Protein AF-A0A2D0IP24-F1 (afdb_monomer_lite)

Foldseek 3Di:
DDQDADDPDDDDDWDEGAGEDCGEDTQPEYFHEDVTEEQEHPEYHAEHCEYEDYPQHCEYAHEHQGYEDEHVEYFAYHQWYHDHHNYYTPWACQVPPPGGHHGGHDDDPPADAFDDDPPGPGDGDPVVVVVVVVVVVVVVVVVVVVVVVVVVVVVVVVVVVVVVVVVVVVVVVVVVVVPD

Structure (mmCIF, N/CA/C/O backbone):
data_AF-A0A2D0IP24-F1
#
_entry.id   AF-A0A2D0IP24-F1
#
loop_
_atom_site.group_PDB
_atom_site.id
_atom_site.type_symbol
_atom_site.label_atom_id
_atom_site.label_alt_id
_atom_site.label_comp_id
_atom_site.label_asym_id
_atom_site.label_entity_id
_atom_site.label_seq_id
_atom_site.pdbx_PDB_ins_code
_atom_site.Cartn_x
_atom_site.Cartn_y
_atom_site.Cartn_z
_atom_site.occupancy
_atom_site.B_iso_or_equiv
_atom_site.auth_seq_id
_atom_site.auth_comp_id
_atom_site.auth_asym_id
_atom_site.auth_atom_id
_atom_site.pdbx_PDB_model_num
ATOM 1 N N . MET A 1 1 ? 31.488 15.176 -31.153 1.00 35.69 1 MET A N 1
ATOM 2 C CA . MET A 1 1 ? 30.365 14.995 -30.209 1.00 35.69 1 MET A CA 1
ATOM 3 C C . MET A 1 1 ? 29.226 14.384 -31.007 1.00 35.69 1 MET A C 1
ATOM 5 O O . MET A 1 1 ? 28.513 15.114 -31.679 1.00 35.69 1 MET A O 1
ATOM 9 N N . ASN A 1 2 ? 29.141 13.053 -31.043 1.00 34.78 2 ASN A N 1
ATOM 10 C CA . ASN A 1 2 ? 28.149 12.342 -31.851 1.00 34.78 2 ASN A CA 1
ATOM 11 C C . ASN A 1 2 ? 26.871 12.193 -31.026 1.00 34.78 2 ASN A C 1
ATOM 13 O O . ASN A 1 2 ? 26.790 11.341 -30.143 1.00 34.78 2 ASN A O 1
ATOM 17 N N . GLY A 1 3 ? 25.905 13.076 -31.272 1.00 41.94 3 GLY A N 1
ATOM 18 C CA . GLY A 1 3 ? 24.535 12.876 -30.823 1.00 41.94 3 GLY A CA 1
ATOM 19 C C . GLY A 1 3 ? 23.912 11.802 -31.700 1.00 41.94 3 GLY A C 1
ATOM 20 O O . GLY A 1 3 ? 23.505 12.093 -32.819 1.00 41.94 3 GLY A O 1
ATOM 21 N N . ASN A 1 4 ? 23.894 10.560 -31.221 1.00 44.47 4 ASN A N 1
ATOM 22 C CA . ASN A 1 4 ? 23.191 9.481 -31.900 1.00 44.47 4 ASN A CA 1
ATOM 23 C C . ASN A 1 4 ? 21.688 9.786 -31.861 1.00 44.47 4 ASN A C 1
ATOM 25 O O . ASN A 1 4 ? 21.044 9.643 -30.823 1.00 44.47 4 ASN A O 1
ATOM 29 N N . ILE A 1 5 ? 21.157 10.232 -32.997 1.00 56.28 5 ILE A N 1
ATOM 30 C CA . ILE A 1 5 ? 19.751 10.093 -33.358 1.00 56.28 5 ILE A CA 1
ATOM 31 C C . ILE A 1 5 ? 19.732 9.004 -34.431 1.00 56.28 5 ILE A C 1
ATOM 33 O O . ILE A 1 5 ? 20.154 9.251 -35.554 1.00 56.28 5 ILE A O 1
ATOM 37 N N . GLY A 1 6 ? 19.311 7.801 -34.029 1.00 61.00 6 GLY A N 1
ATOM 38 C CA . GLY A 1 6 ? 18.900 6.696 -34.899 1.00 61.00 6 GLY A CA 1
ATOM 39 C C . GLY A 1 6 ? 19.837 6.305 -36.047 1.00 61.00 6 GLY A C 1
ATOM 40 O O . GLY A 1 6 ? 19.575 6.677 -37.181 1.00 61.00 6 GLY A O 1
ATOM 41 N N . ASP A 1 7 ? 20.827 5.449 -35.777 1.00 46.44 7 ASP A N 1
ATOM 42 C CA . ASP A 1 7 ? 21.177 4.370 -36.715 1.00 46.44 7 ASP A CA 1
ATOM 43 C C . ASP A 1 7 ? 21.864 3.209 -35.976 1.00 46.44 7 ASP A C 1
ATOM 45 O O . ASP A 1 7 ? 23.048 3.253 -35.643 1.00 46.44 7 ASP A O 1
ATOM 49 N N . ALA A 1 8 ? 21.094 2.159 -35.706 1.00 49.72 8 ALA A N 1
ATOM 50 C CA . ALA A 1 8 ? 21.614 0.817 -35.489 1.00 49.72 8 ALA A CA 1
ATOM 51 C C . ALA A 1 8 ? 20.953 -0.106 -36.522 1.00 49.72 8 ALA A C 1
ATOM 53 O O . ALA A 1 8 ? 20.174 -0.990 -36.173 1.00 49.72 8 ALA A O 1
ATOM 54 N N . THR A 1 9 ? 21.189 0.146 -37.814 1.00 42.19 9 THR A N 1
ATOM 55 C CA . THR A 1 9 ? 20.632 -0.661 -38.905 1.00 42.19 9 THR A CA 1
ATOM 56 C C . THR A 1 9 ? 21.708 -1.189 -39.843 1.00 42.19 9 THR A C 1
ATOM 58 O O . THR A 1 9 ? 21.880 -0.765 -40.979 1.00 42.19 9 THR A O 1
ATOM 61 N N . LEU A 1 10 ? 22.351 -2.269 -39.401 1.00 44.47 10 LEU A N 1
ATOM 62 C CA . LEU A 1 10 ? 22.677 -3.362 -40.309 1.00 44.47 10 LEU A CA 1
ATOM 63 C C . LEU A 1 10 ? 21.971 -4.636 -39.819 1.00 44.47 10 LEU A C 1
ATOM 65 O O . LEU A 1 10 ? 22.507 -5.385 -39.014 1.00 44.47 10 LEU A O 1
ATOM 69 N N . LYS A 1 11 ? 20.781 -4.846 -40.406 1.00 45.59 11 LYS A N 1
ATOM 70 C CA . LYS A 1 11 ? 20.002 -6.093 -40.575 1.00 45.59 11 LYS A CA 1
ATOM 71 C C . LYS A 1 11 ? 19.134 -6.628 -39.406 1.00 45.59 11 LYS A C 1
ATOM 73 O O . LYS A 1 11 ? 19.626 -7.028 -38.366 1.00 45.59 11 LYS A O 1
ATOM 78 N N . GLU A 1 12 ? 17.838 -6.742 -39.743 1.00 49.31 12 GLU A N 1
ATOM 79 C CA . GLU A 1 12 ? 16.770 -7.630 -39.225 1.00 49.31 12 GLU A CA 1
ATOM 80 C C . GLU A 1 12 ? 15.878 -7.173 -38.030 1.00 49.31 12 GLU A C 1
ATOM 82 O O . GLU A 1 12 ? 16.214 -7.260 -36.859 1.00 49.31 12 GLU A O 1
ATOM 87 N N . GLN A 1 13 ? 14.679 -6.697 -38.409 1.00 49.47 13 GLN A N 1
ATOM 88 C CA . GLN A 1 13 ? 13.352 -6.659 -37.748 1.00 49.47 13 GLN A CA 1
ATOM 89 C C . GLN A 1 13 ? 13.088 -6.006 -36.378 1.00 49.47 13 GLN A C 1
ATOM 91 O O . GLN A 1 13 ? 11.914 -5.798 -36.091 1.00 49.47 13 GLN A O 1
ATOM 96 N N . ASP A 1 14 ? 14.069 -5.565 -35.594 1.00 60.59 14 ASP A N 1
ATOM 97 C CA . ASP A 1 14 ? 13.782 -5.143 -34.207 1.00 60.59 14 ASP A CA 1
ATOM 98 C C . ASP A 1 14 ? 14.451 -3.809 -33.798 1.00 60.59 14 ASP A C 1
ATOM 100 O O . ASP A 1 14 ? 15.239 -3.735 -32.852 1.00 60.59 14 ASP A O 1
ATOM 104 N N . GLN A 1 15 ? 14.136 -2.717 -34.508 1.00 72.75 15 GLN A N 1
ATOM 105 C CA . GLN A 1 15 ? 14.729 -1.393 -34.248 1.00 72.75 15 GLN A CA 1
ATOM 106 C C . GLN A 1 15 ? 14.163 -0.736 -32.982 1.00 72.75 15 GLN A C 1
ATOM 108 O O . GLN A 1 15 ? 12.963 -0.489 -32.896 1.00 72.75 15 GLN A O 1
ATOM 113 N N . GLY A 1 16 ? 15.034 -0.421 -32.019 1.00 82.69 16 GLY A N 1
ATOM 114 C CA . GLY A 1 16 ? 14.719 0.439 -30.876 1.00 82.69 16 GLY A CA 1
ATOM 115 C C . GLY A 1 16 ? 15.195 1.885 -31.073 1.00 82.69 16 GLY A C 1
ATOM 116 O O . GLY A 1 16 ? 16.048 2.163 -31.915 1.00 82.69 16 GLY A O 1
ATOM 117 N N . ILE A 1 17 ? 14.663 2.818 -30.283 1.00 89.31 17 ILE A N 1
ATOM 118 C CA . ILE A 1 17 ? 15.098 4.223 -30.256 1.00 89.31 17 ILE A CA 1
ATOM 119 C C . ILE A 1 17 ? 16.092 4.401 -29.112 1.00 89.31 17 ILE A C 1
ATOM 121 O O . ILE A 1 17 ? 15.706 4.287 -27.954 1.00 89.31 17 ILE A O 1
ATOM 125 N N . ALA A 1 18 ? 17.348 4.729 -29.417 1.00 90.44 18 ALA A N 1
ATOM 126 C CA . ALA A 1 18 ? 18.360 5.072 -28.419 1.00 90.44 18 ALA A CA 1
ATOM 127 C C . ALA A 1 18 ? 18.776 6.545 -28.557 1.00 90.44 18 ALA A C 1
ATOM 129 O O . ALA A 1 18 ? 19.242 6.961 -29.618 1.00 90.44 18 ALA A O 1
ATOM 130 N N . LEU A 1 19 ? 18.619 7.328 -27.485 1.00 90.38 19 LEU A N 1
ATOM 131 C CA . LEU A 1 19 ? 18.957 8.752 -27.433 1.00 90.38 19 LEU A CA 1
ATOM 132 C C . LEU A 1 19 ? 19.797 9.072 -26.191 1.00 90.38 19 LEU A C 1
ATOM 134 O O . LEU A 1 19 ? 19.289 9.168 -25.075 1.00 90.38 19 LEU A O 1
ATOM 138 N N . GLY A 1 20 ? 21.092 9.293 -26.395 1.00 88.06 20 GLY A N 1
ATOM 139 C CA . GLY A 1 20 ? 22.040 9.651 -25.340 1.00 88.06 20 GLY A CA 1
ATOM 140 C C . GLY A 1 20 ? 23.386 8.944 -25.507 1.00 88.06 20 GLY A C 1
ATOM 141 O O . GLY A 1 20 ? 23.474 7.935 -26.209 1.00 88.06 20 GLY A O 1
ATOM 142 N N . PRO A 1 21 ? 24.461 9.457 -24.884 1.00 86.94 21 PRO A N 1
ATOM 143 C CA . PRO A 1 21 ? 25.746 8.770 -24.907 1.00 86.94 21 PRO A CA 1
ATOM 144 C C . PRO A 1 21 ? 25.605 7.402 -24.231 1.00 86.94 21 PRO A C 1
ATOM 146 O O . PRO A 1 21 ? 25.120 7.328 -23.104 1.00 86.94 21 PRO A O 1
ATOM 149 N N . LEU A 1 22 ? 26.034 6.334 -24.910 1.00 88.75 22 LEU A N 1
ATOM 150 C CA . LEU A 1 22 ? 25.931 4.946 -24.428 1.00 88.75 22 LEU A CA 1
ATOM 151 C C . LEU A 1 22 ? 24.487 4.458 -24.188 1.00 88.75 22 LEU A C 1
ATOM 153 O O . LEU A 1 22 ? 24.295 3.471 -23.487 1.00 88.75 22 LEU A O 1
ATOM 157 N N . ALA A 1 23 ? 23.474 5.136 -24.738 1.00 92.31 23 ALA A N 1
ATOM 158 C CA . ALA A 1 23 ? 22.107 4.623 -24.708 1.00 92.31 23 ALA A CA 1
ATOM 159 C C . ALA A 1 23 ? 21.989 3.371 -25.595 1.00 92.31 23 ALA A C 1
ATOM 161 O O . ALA A 1 23 ? 22.552 3.331 -26.692 1.00 92.31 23 ALA A O 1
ATOM 162 N N . TYR A 1 24 ? 21.236 2.375 -25.135 1.00 91.06 24 TYR A N 1
ATOM 163 C CA . TYR A 1 24 ? 21.063 1.094 -25.810 1.00 91.06 24 TYR A CA 1
ATOM 164 C C . TYR A 1 24 ? 19.594 0.673 -25.825 1.00 91.06 24 TYR A C 1
ATOM 166 O O . TYR A 1 24 ? 18.960 0.572 -24.775 1.00 91.06 24 TYR A O 1
ATOM 174 N N . ALA A 1 25 ? 19.057 0.414 -27.015 1.00 91.25 25 ALA A N 1
ATOM 175 C CA . ALA A 1 25 ? 17.696 -0.073 -27.217 1.00 91.25 25 ALA A CA 1
ATOM 176 C C . ALA A 1 25 ? 17.671 -1.092 -28.363 1.00 91.25 25 ALA A C 1
ATOM 178 O O . ALA A 1 25 ? 18.237 -0.843 -29.427 1.00 91.25 25 ALA A O 1
ATOM 179 N N . LEU A 1 26 ? 16.993 -2.217 -28.146 1.00 81.06 26 LEU A N 1
ATOM 180 C CA . LEU A 1 26 ? 16.731 -3.276 -29.127 1.00 81.06 26 LEU A CA 1
ATOM 181 C C . LEU A 1 26 ? 15.259 -3.712 -29.055 1.00 81.06 26 LEU A C 1
ATOM 183 O O . LEU A 1 26 ? 14.571 -3.384 -28.097 1.00 81.06 26 LEU A O 1
ATOM 187 N N . LEU A 1 27 ? 14.780 -4.533 -29.995 1.00 86.12 27 LEU A N 1
ATOM 188 C CA . LEU A 1 27 ? 13.498 -5.247 -29.846 1.00 86.12 27 LEU A CA 1
ATOM 189 C C . LEU A 1 27 ? 12.290 -4.301 -29.737 1.00 86.12 27 LEU A C 1
ATOM 191 O O . LEU A 1 27 ? 11.419 -4.469 -28.876 1.00 86.12 27 LEU A O 1
ATOM 195 N N . ALA A 1 28 ? 12.253 -3.282 -30.601 1.00 88.75 28 ALA A N 1
ATOM 196 C CA . ALA A 1 28 ? 11.208 -2.255 -30.612 1.00 88.75 28 ALA A CA 1
ATOM 197 C C . ALA A 1 28 ? 11.055 -1.505 -29.270 1.00 88.75 28 ALA A C 1
ATOM 199 O O . ALA A 1 28 ? 9.951 -1.111 -28.890 1.00 88.75 28 ALA A O 1
ATOM 200 N N . SER A 1 29 ? 12.156 -1.333 -28.532 1.00 93.31 29 SER A N 1
ATOM 201 C CA . SER A 1 29 ? 12.194 -0.603 -27.262 1.00 93.31 29 SER A CA 1
ATOM 202 C C . SER A 1 29 ? 12.627 0.858 -27.426 1.00 93.31 29 SER A C 1
ATOM 204 O O . SER A 1 29 ? 13.053 1.292 -28.496 1.00 93.31 29 SER A O 1
ATOM 206 N N . THR A 1 30 ? 12.508 1.648 -26.362 1.00 94.94 30 THR A N 1
ATOM 207 C CA . THR A 1 30 ? 12.988 3.037 -26.300 1.00 94.94 30 THR A CA 1
ATOM 208 C C . THR A 1 30 ? 13.931 3.205 -25.111 1.00 94.94 30 THR A C 1
ATOM 210 O O . THR A 1 30 ? 13.580 2.817 -24.001 1.00 94.94 30 THR A O 1
ATOM 213 N N . ALA A 1 31 ? 15.091 3.830 -25.314 1.00 95.69 31 ALA A N 1
ATOM 214 C CA . ALA A 1 31 ? 16.043 4.214 -24.277 1.00 95.69 31 ALA A CA 1
ATOM 215 C C . ALA A 1 31 ? 16.492 5.674 -24.459 1.00 95.69 31 ALA A C 1
ATOM 217 O O . ALA A 1 31 ? 17.081 6.039 -25.477 1.00 95.69 31 ALA A O 1
ATOM 218 N N . VAL A 1 32 ? 16.213 6.522 -23.469 1.00 96.06 32 VAL A N 1
ATOM 219 C CA . VAL A 1 32 ? 16.558 7.949 -23.461 1.00 96.06 32 VAL A CA 1
ATOM 220 C C . VAL A 1 32 ? 17.327 8.291 -22.187 1.00 96.06 32 VAL A C 1
ATOM 222 O O . VAL A 1 32 ? 16.824 8.123 -21.078 1.00 96.06 32 VAL A O 1
ATOM 225 N N . GLY A 1 33 ? 18.533 8.835 -22.341 1.00 94.69 33 GLY A N 1
ATOM 226 C CA . GLY A 1 33 ? 19.430 9.196 -21.242 1.00 94.69 33 GLY A CA 1
ATOM 227 C C . GLY A 1 33 ? 20.810 8.557 -21.385 1.00 94.69 33 GLY A C 1
ATOM 228 O O . GLY A 1 33 ? 20.971 7.519 -22.026 1.00 94.69 33 GLY A O 1
ATOM 229 N N . GLY A 1 34 ? 21.830 9.184 -20.794 1.00 93.06 34 GLY A N 1
ATOM 230 C CA . GLY A 1 34 ? 23.189 8.642 -20.820 1.00 93.06 34 GLY A CA 1
ATOM 231 C C . GLY A 1 34 ? 23.265 7.286 -20.115 1.00 93.06 34 GLY A C 1
ATOM 232 O O . GLY A 1 34 ? 22.780 7.164 -18.990 1.00 93.06 34 GLY A O 1
ATOM 233 N N . ASN A 1 35 ? 23.861 6.284 -20.765 1.00 93.50 35 ASN A N 1
ATOM 234 C CA . ASN A 1 35 ? 23.961 4.913 -20.250 1.00 93.50 35 ASN A CA 1
ATOM 235 C C . ASN A 1 35 ? 22.591 4.279 -19.900 1.00 93.50 35 ASN A C 1
ATOM 237 O O . ASN A 1 35 ? 22.486 3.460 -18.991 1.00 93.50 35 ASN A O 1
ATOM 241 N N . SER A 1 36 ? 21.515 4.702 -20.572 1.00 95.75 36 SER A N 1
ATOM 242 C CA . SER A 1 36 ? 20.198 4.062 -20.457 1.00 95.75 36 SER A CA 1
ATOM 243 C C . SER A 1 36 ? 20.167 2.768 -21.271 1.00 95.75 36 SER A C 1
ATOM 245 O O . SER A 1 36 ? 20.664 2.747 -22.393 1.00 95.75 36 SER A O 1
ATOM 247 N N . SER A 1 37 ? 19.599 1.688 -20.730 1.00 95.12 37 SER A N 1
ATOM 248 C CA . SER A 1 37 ? 19.632 0.373 -21.392 1.00 95.12 37 SER A CA 1
ATOM 249 C C . SER A 1 37 ? 18.288 -0.342 -21.354 1.00 95.12 37 SER A C 1
ATOM 251 O O . SER A 1 37 ? 17.816 -0.742 -20.294 1.00 95.12 37 SER A O 1
ATOM 253 N N . SER A 1 38 ? 17.675 -0.549 -22.516 1.00 95.56 38 SER A N 1
ATOM 254 C CA . SER A 1 38 ? 16.492 -1.394 -22.658 1.00 95.56 38 SER A CA 1
ATOM 255 C C . SER A 1 38 ? 16.844 -2.690 -23.387 1.00 95.56 38 SER A C 1
ATOM 257 O O . SER A 1 38 ? 17.002 -2.704 -24.609 1.00 95.56 38 SER A O 1
ATOM 259 N N . TYR A 1 39 ? 16.968 -3.779 -22.623 1.00 93.69 39 TYR A N 1
ATOM 260 C CA . TYR A 1 39 ? 17.282 -5.119 -23.136 1.00 93.69 39 TYR A CA 1
ATOM 261 C C . TYR A 1 39 ? 16.031 -5.960 -23.437 1.00 93.69 39 TYR A C 1
ATOM 263 O O . TYR A 1 39 ? 16.131 -7.031 -24.036 1.00 93.69 39 TYR A O 1
ATOM 271 N N . ALA A 1 40 ? 14.848 -5.499 -23.021 1.00 93.81 40 ALA A N 1
ATOM 272 C CA . ALA A 1 40 ? 13.588 -6.200 -23.235 1.00 93.81 40 ALA A CA 1
ATOM 273 C C . ALA A 1 40 ? 12.830 -5.724 -24.474 1.00 93.81 40 ALA A C 1
ATOM 275 O O . ALA A 1 40 ? 12.830 -4.543 -24.825 1.00 93.81 40 ALA A O 1
ATOM 276 N N . LYS A 1 41 ? 12.058 -6.649 -25.053 1.00 93.94 41 LYS A N 1
ATOM 277 C CA . LYS A 1 41 ? 11.070 -6.338 -26.084 1.00 93.94 41 LYS A CA 1
ATOM 278 C C . LYS A 1 41 ? 10.020 -5.360 -25.556 1.00 93.94 41 LYS A C 1
ATOM 280 O O . LYS A 1 41 ? 9.452 -5.584 -24.484 1.00 93.94 41 LYS A O 1
ATOM 285 N N . TYR A 1 42 ? 9.764 -4.303 -26.327 1.00 94.19 42 TYR A N 1
ATOM 286 C CA . TYR A 1 42 ? 8.811 -3.234 -25.994 1.00 94.19 42 TYR A CA 1
ATOM 287 C C . TYR A 1 42 ? 9.109 -2.489 -24.680 1.00 94.19 42 TYR A C 1
ATOM 289 O O . TYR A 1 42 ? 8.208 -1.892 -24.091 1.00 94.19 42 TYR A O 1
ATOM 297 N N . GLY A 1 43 ? 10.353 -2.533 -24.195 1.00 96.75 43 GLY A N 1
ATOM 298 C CA . GLY A 1 43 ? 10.750 -1.789 -23.005 1.00 96.75 43 GLY A CA 1
ATOM 299 C C . GLY A 1 43 ? 10.781 -0.275 -23.243 1.00 96.75 43 GLY A C 1
ATOM 300 O O . GLY A 1 43 ? 11.071 0.195 -24.344 1.00 96.75 43 GLY A O 1
ATOM 301 N N . VAL A 1 44 ? 10.526 0.507 -22.197 1.00 98.12 44 VAL A N 1
ATOM 302 C CA . VAL A 1 44 ? 10.716 1.965 -22.208 1.00 98.12 44 VAL A CA 1
ATOM 303 C C . VAL A 1 44 ? 11.635 2.351 -21.064 1.00 98.12 44 VAL A C 1
ATOM 305 O O . VAL A 1 44 ? 11.365 2.033 -19.913 1.00 98.12 44 VAL A O 1
ATOM 308 N N . VAL A 1 45 ? 12.723 3.044 -21.374 1.00 98.00 45 VAL A N 1
ATOM 309 C CA . VAL A 1 45 ? 13.737 3.468 -20.411 1.00 98.00 45 VAL A CA 1
ATOM 310 C C . VAL A 1 45 ? 13.981 4.961 -20.583 1.00 98.00 45 VAL A C 1
ATOM 312 O O . VAL A 1 45 ? 14.391 5.406 -21.651 1.00 98.00 45 VAL A O 1
ATOM 315 N N . ILE A 1 46 ? 13.722 5.749 -19.542 1.00 98.19 46 ILE A N 1
ATOM 316 C CA . ILE A 1 46 ? 13.893 7.206 -19.555 1.00 98.19 46 ILE A CA 1
ATOM 317 C C . ILE A 1 46 ? 14.616 7.635 -18.278 1.00 98.19 46 ILE A C 1
ATOM 319 O O . ILE A 1 46 ? 14.022 7.716 -17.206 1.00 98.19 46 ILE A O 1
ATOM 323 N N . GLY A 1 47 ? 15.898 7.959 -18.391 1.00 97.62 47 GLY A N 1
ATOM 324 C CA . GLY A 1 47 ? 16.748 8.328 -17.263 1.00 97.62 47 GLY A CA 1
ATOM 325 C C . GLY A 1 47 ? 18.199 7.926 -17.499 1.00 97.62 47 GLY A C 1
ATOM 326 O O . GLY A 1 47 ? 18.492 6.953 -18.185 1.00 97.62 47 GLY A O 1
ATOM 327 N N . ALA A 1 48 ? 19.149 8.677 -16.941 1.00 95.94 48 ALA A N 1
ATOM 328 C CA . ALA A 1 48 ? 20.541 8.238 -16.989 1.00 95.94 48 ALA A CA 1
ATOM 329 C C . ALA A 1 48 ? 20.747 7.018 -16.073 1.00 95.94 48 ALA A C 1
ATOM 331 O O . ALA A 1 48 ? 20.227 6.990 -14.954 1.00 95.94 48 ALA A O 1
ATOM 332 N N . ASN A 1 49 ? 21.510 6.029 -16.546 1.00 95.06 49 ASN A N 1
ATOM 333 C CA . ASN A 1 49 ? 21.773 4.755 -15.859 1.00 95.06 49 ASN A CA 1
ATOM 334 C C . ASN A 1 49 ? 20.526 3.925 -15.497 1.00 95.06 49 ASN A C 1
ATOM 336 O O . ASN A 1 49 ? 20.620 3.050 -14.639 1.00 95.06 49 ASN A O 1
ATOM 340 N N . SER A 1 50 ? 19.355 4.208 -16.071 1.00 96.62 50 SER A N 1
ATOM 341 C CA . SER A 1 50 ? 18.177 3.359 -15.874 1.00 96.62 50 SER A CA 1
ATOM 342 C C . SER A 1 50 ? 18.193 2.158 -16.809 1.00 96.62 50 SER A C 1
ATOM 344 O O . SER A 1 50 ? 18.759 2.229 -17.905 1.00 96.62 50 SER A O 1
ATOM 346 N N . GLN A 1 51 ? 17.539 1.076 -16.397 1.00 96.44 51 GLN A N 1
ATOM 347 C CA . GLN A 1 51 ? 17.598 -0.192 -17.111 1.00 96.44 51 GLN A CA 1
ATOM 348 C C . GLN A 1 51 ? 16.288 -0.981 -17.033 1.00 96.44 51 GLN A C 1
ATOM 350 O O . GLN A 1 51 ? 15.647 -1.060 -15.987 1.00 96.44 51 GLN A O 1
ATOM 355 N N . VAL A 1 52 ? 15.912 -1.592 -18.155 1.00 97.44 52 VAL A N 1
ATOM 356 C CA . VAL A 1 52 ? 14.916 -2.670 -18.215 1.00 97.44 52 VAL A CA 1
ATOM 357 C C . VAL A 1 52 ? 15.650 -3.930 -18.668 1.00 97.44 52 VAL A C 1
ATOM 359 O O . VAL A 1 52 ? 16.255 -3.938 -19.745 1.00 97.44 52 VAL A O 1
ATOM 362 N N . ASP A 1 53 ? 15.616 -4.967 -17.836 1.00 95.56 53 ASP A N 1
ATOM 363 C CA . ASP A 1 53 ? 16.394 -6.196 -18.006 1.00 95.56 53 ASP A CA 1
ATOM 364 C C . ASP A 1 53 ? 15.888 -7.112 -19.111 1.00 95.56 53 ASP A C 1
ATOM 366 O O . ASP A 1 53 ? 14.723 -7.088 -19.504 1.00 95.56 53 ASP A O 1
ATOM 370 N N . THR A 1 54 ? 16.767 -7.995 -19.581 1.00 93.50 54 THR A N 1
ATOM 371 C CA . THR A 1 54 ? 16.401 -9.056 -20.518 1.00 93.50 54 THR A CA 1
ATOM 372 C C . THR A 1 54 ? 15.241 -9.878 -19.957 1.00 93.50 54 THR A C 1
ATOM 374 O O . THR A 1 54 ? 15.310 -10.409 -18.853 1.00 93.50 54 THR A O 1
ATOM 377 N N . GLY A 1 55 ? 14.171 -10.014 -20.739 1.00 92.81 55 GLY A N 1
ATOM 378 C CA . GLY A 1 55 ? 12.984 -10.774 -20.343 1.00 92.81 55 GLY A CA 1
ATOM 379 C C . GLY A 1 55 ? 11.918 -9.976 -19.586 1.00 92.81 55 GLY A C 1
ATOM 380 O O . GLY A 1 55 ? 10.795 -10.470 -19.507 1.00 92.81 55 GLY A O 1
ATOM 381 N N . ALA A 1 56 ? 12.200 -8.745 -19.140 1.00 97.00 56 ALA A N 1
ATOM 382 C CA . ALA A 1 56 ? 11.222 -7.808 -18.572 1.00 97.00 56 ALA A CA 1
ATOM 383 C C . ALA A 1 56 ? 10.387 -7.136 -19.683 1.00 97.00 56 ALA A C 1
ATOM 385 O O . ALA A 1 56 ? 10.423 -5.925 -19.896 1.00 97.00 56 ALA A O 1
ATOM 386 N N . THR A 1 57 ? 9.690 -7.947 -20.479 1.00 96.81 57 THR A N 1
ATOM 387 C CA . THR A 1 57 ? 8.920 -7.483 -21.642 1.00 96.81 57 THR A CA 1
ATOM 388 C C . THR A 1 57 ? 7.783 -6.554 -21.233 1.00 96.81 57 THR A C 1
ATOM 390 O O . THR A 1 57 ? 7.135 -6.792 -20.213 1.00 96.81 57 THR A O 1
ATOM 393 N N . ASN A 1 58 ? 7.481 -5.562 -22.076 1.00 97.44 58 ASN A N 1
ATOM 394 C CA . ASN A 1 58 ? 6.393 -4.590 -21.876 1.00 97.44 58 ASN A CA 1
ATOM 395 C C . ASN A 1 58 ? 6.560 -3.723 -20.614 1.00 97.44 58 ASN A C 1
ATOM 397 O O . ASN A 1 58 ? 5.566 -3.295 -20.025 1.00 97.44 58 ASN A O 1
ATOM 401 N N . SER A 1 59 ? 7.799 -3.503 -20.178 1.00 98.50 59 SER A N 1
ATOM 402 C CA . SER A 1 59 ? 8.097 -2.825 -18.917 1.00 98.50 59 SER A CA 1
ATOM 403 C C . SER A 1 59 ? 8.658 -1.418 -19.110 1.00 98.50 59 SER A C 1
ATOM 405 O O . SER A 1 59 ? 9.206 -1.076 -20.159 1.00 98.50 59 SER A O 1
ATOM 407 N N . VAL A 1 60 ? 8.526 -0.587 -18.076 1.00 98.75 60 VAL A N 1
ATOM 408 C CA . VAL A 1 60 ? 8.843 0.844 -18.127 1.00 98.75 60 VAL A CA 1
ATOM 409 C C . VAL A 1 60 ? 9.711 1.254 -16.936 1.00 98.75 60 VAL A C 1
ATOM 411 O O . VAL A 1 60 ? 9.284 1.148 -15.792 1.00 98.75 60 VAL A O 1
ATOM 414 N N . ALA A 1 61 ? 10.908 1.779 -17.186 1.00 98.19 61 ALA A N 1
ATOM 415 C CA . ALA A 1 61 ? 11.783 2.384 -16.183 1.00 98.19 61 ALA A CA 1
ATOM 416 C C . ALA A 1 61 ? 11.896 3.894 -16.434 1.00 98.19 61 ALA A C 1
ATOM 418 O O . ALA A 1 61 ? 12.375 4.320 -17.486 1.00 98.19 61 ALA A O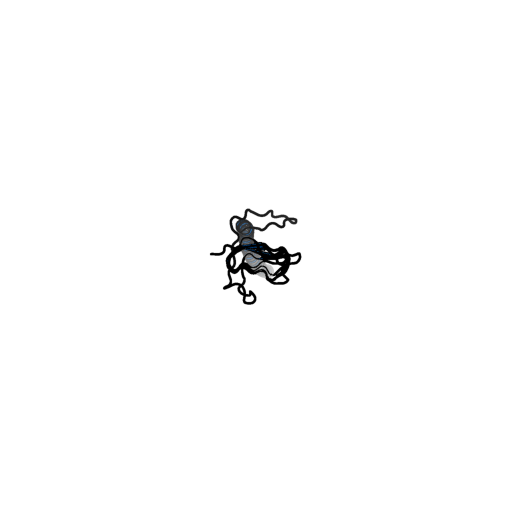 1
ATOM 419 N N . VAL A 1 62 ? 11.457 4.718 -15.481 1.00 98.44 62 VAL A N 1
ATOM 420 C CA . VAL A 1 62 ? 11.530 6.184 -15.575 1.00 98.44 62 VAL A CA 1
ATOM 421 C C . VAL A 1 62 ? 12.206 6.758 -14.335 1.00 98.44 62 VAL A C 1
ATOM 423 O O . VAL A 1 62 ? 11.706 6.616 -13.226 1.00 98.44 62 VAL A O 1
ATOM 426 N N . GLY A 1 63 ? 13.311 7.479 -14.519 1.00 97.19 63 GLY A N 1
ATOM 427 C CA . GLY A 1 63 ? 14.093 8.133 -13.467 1.00 97.19 63 GLY A CA 1
ATOM 428 C C . GLY A 1 63 ? 15.544 7.653 -13.423 1.00 97.19 63 GLY A C 1
ATOM 429 O O . GLY A 1 63 ? 15.850 6.546 -13.858 1.00 97.19 63 GLY A O 1
ATOM 430 N N . TYR A 1 64 ? 16.445 8.488 -12.892 1.00 95.50 64 TYR A N 1
ATOM 431 C CA . TYR A 1 64 ? 17.865 8.145 -12.717 1.00 95.50 64 TYR A CA 1
ATOM 432 C C . TYR A 1 64 ? 18.019 6.817 -11.965 1.00 95.50 64 TYR A C 1
ATOM 434 O O . TYR A 1 64 ? 17.399 6.644 -10.920 1.00 95.50 64 TYR A O 1
ATOM 442 N N . GLN A 1 65 ? 18.802 5.874 -12.498 1.00 94.38 65 GLN A N 1
ATOM 443 C CA . GLN A 1 65 ? 19.012 4.549 -11.883 1.00 94.38 65 GLN A CA 1
ATOM 444 C C . GLN A 1 65 ? 17.722 3.758 -11.567 1.00 94.38 65 GLN A C 1
ATOM 446 O O . GLN A 1 65 ? 17.731 2.883 -10.703 1.00 94.38 65 GLN A O 1
ATOM 451 N N . SER A 1 66 ? 16.597 4.057 -12.226 1.00 96.75 66 SER A N 1
ATOM 452 C CA . SER A 1 66 ? 15.412 3.195 -12.138 1.00 96.75 66 SER A CA 1
ATOM 453 C C . SER A 1 66 ? 15.683 1.852 -12.822 1.00 96.75 66 SER A C 1
ATOM 455 O O . SER A 1 66 ? 16.385 1.797 -13.833 1.00 96.75 66 SER A O 1
ATOM 457 N N . TYR A 1 67 ? 15.150 0.769 -12.266 1.00 96.06 67 TYR A N 1
ATOM 458 C CA . TYR A 1 67 ? 15.454 -0.587 -12.712 1.00 96.06 67 TYR A CA 1
ATOM 459 C C . TYR A 1 67 ? 14.205 -1.472 -12.712 1.00 96.06 67 TYR A C 1
ATOM 461 O O . TYR A 1 67 ? 13.419 -1.456 -11.761 1.00 96.06 67 TYR A O 1
ATOM 469 N N . VAL A 1 68 ? 14.024 -2.258 -13.772 1.00 97.25 68 VAL A N 1
ATOM 470 C CA . VAL A 1 68 ? 12.903 -3.197 -13.897 1.00 97.25 68 VAL A CA 1
ATOM 471 C C . VAL A 1 68 ? 13.400 -4.556 -14.371 1.00 97.25 68 VAL A C 1
ATOM 473 O O . VAL A 1 68 ? 13.991 -4.650 -15.446 1.00 97.25 68 VAL A O 1
ATOM 476 N N . SER A 1 69 ? 13.105 -5.604 -13.601 1.00 96.25 69 SER A N 1
ATOM 477 C CA . SER A 1 69 ? 13.346 -7.005 -13.983 1.00 96.25 69 SER A CA 1
ATOM 478 C C . SER A 1 69 ? 12.066 -7.830 -14.118 1.00 96.25 69 SER A C 1
ATOM 480 O O . SER A 1 69 ? 12.097 -8.897 -14.726 1.00 96.25 69 SER A O 1
ATOM 482 N N . GLY A 1 70 ? 10.940 -7.337 -13.595 1.00 97.00 70 GLY A N 1
ATOM 483 C CA . GLY A 1 70 ? 9.631 -7.954 -13.792 1.00 97.00 70 GLY A CA 1
ATOM 484 C C . GLY A 1 70 ? 9.000 -7.599 -15.140 1.00 97.00 70 GLY A C 1
ATOM 485 O O . GLY A 1 70 ? 9.186 -6.499 -15.671 1.00 97.00 70 GLY A O 1
ATOM 486 N N . LYS A 1 71 ? 8.232 -8.526 -15.706 1.00 98.50 71 LYS A N 1
ATOM 487 C CA . LYS A 1 71 ? 7.418 -8.329 -16.913 1.00 98.50 71 LYS A CA 1
ATOM 488 C C . LYS A 1 71 ? 6.209 -7.458 -16.617 1.00 98.50 71 LYS A C 1
ATOM 490 O O . LYS A 1 71 ? 5.633 -7.547 -15.537 1.00 98.50 71 LYS A O 1
ATOM 495 N N . ASN A 1 72 ? 5.770 -6.683 -17.608 1.00 98.56 72 ASN A N 1
ATOM 496 C CA . ASN A 1 72 ? 4.563 -5.857 -17.508 1.00 98.56 72 ASN A CA 1
ATOM 497 C C . ASN A 1 72 ? 4.594 -4.885 -16.312 1.00 98.56 72 ASN A C 1
ATOM 499 O O . ASN A 1 72 ? 3.550 -4.564 -15.745 1.00 98.56 72 ASN A O 1
ATOM 503 N N . SER A 1 73 ? 5.786 -4.433 -15.922 1.00 98.50 73 SER A N 1
ATOM 504 C CA . SER A 1 73 ? 5.997 -3.677 -14.688 1.00 98.50 73 SER A CA 1
ATOM 505 C C . SER A 1 73 ? 6.566 -2.292 -14.951 1.00 98.50 73 SER A C 1
ATOM 507 O O . SER A 1 73 ? 7.176 -2.021 -15.986 1.00 98.50 73 SER A O 1
ATOM 509 N N . ILE A 1 74 ? 6.369 -1.393 -13.990 1.00 98.69 74 ILE A N 1
ATOM 510 C CA . ILE A 1 74 ? 6.780 0.005 -14.078 1.00 98.69 74 ILE A CA 1
ATOM 511 C C . ILE A 1 74 ? 7.602 0.368 -12.842 1.00 98.69 74 ILE A C 1
ATOM 513 O O . ILE A 1 74 ? 7.103 0.267 -11.726 1.00 98.69 74 ILE A O 1
ATOM 517 N N . ALA A 1 75 ? 8.830 0.850 -13.024 1.00 97.69 75 ALA A N 1
ATOM 518 C CA . ALA A 1 75 ? 9.588 1.550 -11.989 1.00 97.69 75 ALA A CA 1
ATOM 519 C C . ALA A 1 75 ? 9.535 3.062 -12.248 1.00 97.69 75 ALA A C 1
ATOM 521 O O . ALA A 1 75 ? 10.052 3.546 -13.255 1.00 97.69 75 ALA A O 1
ATOM 522 N N . LEU A 1 76 ? 8.916 3.814 -11.334 1.00 97.94 76 LEU A N 1
ATOM 523 C CA . LEU A 1 76 ? 8.651 5.245 -11.475 1.00 97.94 76 LEU A CA 1
ATOM 524 C C . LEU A 1 76 ? 9.363 6.070 -10.394 1.00 97.94 76 LEU A C 1
ATOM 526 O O . LEU A 1 76 ? 8.911 6.207 -9.257 1.00 97.94 76 LEU A O 1
ATOM 530 N N . GLY A 1 77 ? 10.466 6.690 -10.797 1.00 96.44 77 GLY A N 1
ATOM 531 C CA . GLY A 1 77 ? 11.264 7.639 -10.034 1.00 96.44 77 GLY A CA 1
ATOM 532 C C . GLY A 1 77 ? 12.714 7.190 -9.859 1.00 96.44 77 GLY A C 1
ATOM 533 O O . GLY A 1 77 ? 13.037 6.012 -9.974 1.00 96.44 77 GLY A O 1
ATOM 534 N N . ASP A 1 78 ? 13.577 8.144 -9.504 1.00 94.25 78 ASP A N 1
ATOM 535 C CA . ASP A 1 78 ? 14.980 7.919 -9.130 1.00 94.25 78 ASP A CA 1
ATOM 536 C C . ASP A 1 78 ? 15.183 6.697 -8.208 1.00 94.25 78 ASP A C 1
ATOM 538 O O . ASP A 1 78 ? 14.559 6.616 -7.146 1.00 94.25 78 ASP A O 1
ATOM 542 N N . ASN A 1 79 ? 16.058 5.771 -8.599 1.00 93.44 79 ASN A N 1
ATOM 543 C CA . ASN A 1 79 ? 16.388 4.559 -7.847 1.00 93.44 79 ASN A CA 1
ATOM 544 C C . ASN A 1 79 ? 15.208 3.604 -7.570 1.00 93.44 79 ASN A C 1
ATOM 546 O O . ASN A 1 79 ? 15.332 2.736 -6.709 1.00 93.44 79 ASN A O 1
ATOM 550 N N . SER A 1 80 ? 14.067 3.744 -8.253 1.00 96.00 80 SER A N 1
ATOM 551 C CA . SER A 1 80 ? 12.933 2.823 -8.068 1.00 96.00 80 SER A CA 1
ATOM 552 C C . SER A 1 80 ? 13.212 1.470 -8.709 1.00 96.00 80 SER A C 1
ATOM 554 O O . SER A 1 80 ? 13.825 1.411 -9.774 1.00 96.00 80 SER A O 1
ATOM 556 N N . VAL A 1 81 ? 12.727 0.403 -8.080 1.00 95.88 81 VAL A N 1
ATOM 557 C CA . VAL A 1 81 ? 12.962 -0.981 -8.501 1.00 95.88 81 VAL A CA 1
ATOM 558 C C . VAL A 1 81 ? 11.630 -1.708 -8.623 1.00 95.88 81 VAL A C 1
ATOM 560 O O . VAL A 1 81 ? 10.877 -1.767 -7.653 1.00 95.88 81 VAL A O 1
ATOM 563 N N . ALA A 1 82 ? 11.342 -2.261 -9.801 1.00 96.56 82 ALA A N 1
ATOM 564 C CA . ALA A 1 82 ? 10.207 -3.156 -10.028 1.00 96.56 82 ALA A CA 1
ATOM 565 C C . ALA A 1 82 ? 10.720 -4.555 -10.404 1.00 96.56 82 ALA A C 1
ATOM 567 O O . ALA A 1 82 ? 11.030 -4.839 -11.564 1.00 96.56 82 ALA A O 1
ATOM 568 N N . SER A 1 83 ? 10.867 -5.416 -9.400 1.00 94.44 83 SER A N 1
ATOM 569 C CA . SER A 1 83 ? 11.430 -6.764 -9.551 1.00 94.44 83 SER A CA 1
ATOM 570 C C . SER A 1 83 ? 10.389 -7.858 -9.781 1.00 94.44 83 SER A C 1
ATOM 572 O O . SER A 1 83 ? 10.743 -8.933 -10.258 1.00 94.44 83 SER A O 1
ATOM 574 N N . GLU A 1 84 ? 9.127 -7.584 -9.458 1.00 95.06 84 GLU A N 1
ATOM 575 C CA . GLU A 1 84 ? 7.997 -8.499 -9.629 1.00 95.06 84 GLU A CA 1
ATOM 576 C C . GLU A 1 84 ? 7.246 -8.222 -10.936 1.00 95.06 84 GLU A C 1
ATOM 578 O O . GLU A 1 84 ? 7.271 -7.101 -11.452 1.00 95.06 84 GLU A O 1
ATOM 583 N N . ASP A 1 85 ? 6.569 -9.235 -11.474 1.00 98.19 85 ASP A N 1
ATOM 584 C CA . ASP A 1 85 ? 5.717 -9.098 -12.658 1.00 98.19 85 ASP A CA 1
ATOM 585 C C . ASP A 1 85 ? 4.409 -8.358 -12.313 1.00 98.19 85 ASP A C 1
ATOM 587 O O . ASP A 1 85 ? 3.806 -8.600 -11.270 1.00 98.19 85 ASP A O 1
ATOM 591 N N . ASN A 1 86 ? 3.908 -7.529 -13.233 1.00 98.44 86 ASN A N 1
ATOM 592 C CA . ASN A 1 86 ? 2.637 -6.792 -13.133 1.00 98.44 86 ASN A CA 1
ATOM 593 C C . ASN A 1 86 ? 2.540 -5.796 -11.960 1.00 98.44 86 ASN A C 1
ATOM 595 O O . ASN A 1 86 ? 1.468 -5.632 -11.371 1.00 98.44 86 ASN A O 1
ATOM 599 N N . VAL A 1 87 ? 3.629 -5.101 -11.624 1.00 98.06 87 VAL A N 1
ATOM 600 C CA . VAL A 1 87 ? 3.641 -4.113 -10.531 1.00 98.06 87 VAL A CA 1
ATOM 601 C C . VAL A 1 87 ? 4.008 -2.714 -11.004 1.00 98.06 87 VAL A C 1
ATOM 603 O O . VAL A 1 87 ? 4.763 -2.525 -11.957 1.00 98.06 87 VAL A O 1
ATOM 606 N N . VAL A 1 88 ? 3.527 -1.711 -10.272 1.00 98.31 88 VAL A N 1
ATOM 607 C CA . VAL A 1 88 ? 4.031 -0.338 -10.358 1.00 98.31 88 VAL A CA 1
ATOM 608 C C . VAL A 1 88 ? 4.781 -0.036 -9.070 1.00 98.31 88 VAL A C 1
ATOM 610 O O . VAL A 1 88 ? 4.180 0.136 -8.012 1.00 98.31 88 VAL A O 1
ATOM 613 N N . SER A 1 89 ? 6.103 0.041 -9.157 1.00 96.69 89 SER A N 1
ATOM 614 C CA . SER A 1 89 ? 6.956 0.447 -8.051 1.00 96.69 89 SER A CA 1
ATOM 615 C C . SER A 1 89 ? 7.306 1.924 -8.163 1.00 96.69 89 SER A C 1
ATOM 617 O O . SER A 1 89 ? 7.913 2.371 -9.133 1.00 96.69 89 SER A O 1
ATOM 619 N N . ILE A 1 90 ? 6.961 2.692 -7.134 1.00 97.12 90 ILE A N 1
ATOM 620 C CA . ILE A 1 90 ? 7.346 4.103 -6.997 1.00 97.12 90 ILE A CA 1
ATOM 621 C C . ILE A 1 90 ? 8.529 4.275 -6.041 1.00 97.12 90 ILE A C 1
ATOM 623 O O . ILE A 1 90 ? 8.700 5.339 -5.449 1.00 97.12 90 ILE A O 1
ATOM 627 N N . GLY A 1 91 ? 9.312 3.230 -5.784 1.00 94.94 91 GLY A N 1
ATOM 628 C CA . GLY A 1 91 ? 10.367 3.257 -4.779 1.00 94.94 91 GLY A CA 1
ATOM 629 C C . GLY A 1 91 ? 11.256 2.029 -4.824 1.00 94.94 91 GLY A C 1
ATOM 630 O O . GLY A 1 91 ? 11.198 1.226 -5.747 1.00 94.94 91 GLY A O 1
ATOM 631 N N . ASN A 1 92 ? 12.113 1.914 -3.825 1.00 91.38 92 ASN A N 1
ATOM 632 C CA . ASN A 1 92 ? 12.972 0.760 -3.616 1.00 91.38 92 ASN A CA 1
ATOM 633 C C . ASN A 1 92 ? 13.006 0.462 -2.116 1.00 91.38 92 ASN A C 1
ATOM 635 O O . ASN A 1 92 ? 13.142 1.371 -1.291 1.00 91.38 92 ASN A O 1
ATOM 639 N N . ASP A 1 93 ? 12.827 -0.803 -1.765 1.00 85.06 93 ASP A N 1
ATOM 640 C CA . ASP A 1 93 ? 12.808 -1.317 -0.398 1.00 85.06 93 ASP A CA 1
ATOM 641 C C . ASP A 1 93 ? 14.211 -1.590 0.179 1.00 85.06 93 ASP A C 1
ATOM 643 O O . ASP A 1 93 ? 14.341 -1.862 1.373 1.00 85.06 93 ASP A O 1
ATOM 647 N N . GLY A 1 94 ? 15.252 -1.418 -0.634 1.00 82.06 94 GLY A N 1
ATOM 648 C CA . GLY A 1 94 ? 16.655 -1.687 -0.337 1.00 82.06 94 GLY A CA 1
ATOM 649 C C . GLY A 1 94 ? 17.089 -3.119 -0.662 1.00 82.06 94 GLY A C 1
ATOM 650 O O . GLY A 1 94 ? 18.223 -3.466 -0.344 1.00 82.06 94 GLY A O 1
ATOM 651 N N . LEU A 1 95 ? 16.217 -3.943 -1.257 1.00 68.25 95 LEU A N 1
ATOM 652 C CA . LEU A 1 95 ? 16.474 -5.353 -1.579 1.00 68.25 95 LEU A CA 1
ATOM 653 C C . LEU A 1 95 ? 16.736 -5.601 -3.071 1.00 68.25 95 LEU A C 1
ATOM 655 O O . LEU A 1 95 ? 16.909 -6.750 -3.474 1.00 68.25 95 LEU A O 1
ATOM 659 N N . GLY A 1 96 ? 16.772 -4.550 -3.896 1.00 60.19 96 GLY A N 1
ATOM 660 C CA . GLY A 1 96 ? 17.044 -4.674 -5.328 1.00 60.19 96 GLY A CA 1
ATOM 661 C C . GLY A 1 96 ? 18.332 -5.462 -5.587 1.00 60.19 96 GLY A C 1
ATOM 662 O O . GLY A 1 96 ? 19.340 -5.221 -4.928 1.00 60.19 96 GLY A O 1
ATOM 663 N N . ASN A 1 97 ? 18.275 -6.425 -6.516 1.00 57.94 97 ASN A N 1
ATOM 664 C CA . ASN A 1 97 ? 19.270 -7.472 -6.821 1.00 57.94 97 ASN A CA 1
ATOM 665 C C . ASN A 1 97 ? 20.668 -6.948 -7.247 1.00 57.94 97 ASN A C 1
ATOM 667 O O . ASN A 1 97 ? 21.148 -7.252 -8.334 1.00 57.94 97 ASN A O 1
ATOM 671 N N . GLY A 1 98 ? 21.320 -6.118 -6.432 1.00 63.81 98 GLY A N 1
ATOM 672 C CA . GLY A 1 98 ? 22.494 -5.324 -6.808 1.00 63.81 98 GLY A CA 1
ATOM 673 C C . GLY A 1 98 ? 22.166 -4.062 -7.619 1.00 63.81 98 GLY A C 1
ATOM 674 O O . GLY A 1 98 ? 23.074 -3.292 -7.932 1.00 63.81 98 GLY A O 1
ATOM 675 N N . TYR A 1 99 ? 20.885 -3.825 -7.921 1.00 62.72 99 TYR A N 1
ATOM 676 C CA . TYR A 1 99 ? 20.394 -2.692 -8.704 1.00 62.72 99 TYR A CA 1
ATOM 677 C C . TYR A 1 99 ? 19.395 -1.873 -7.885 1.00 62.72 99 TYR A C 1
ATOM 679 O O . TYR A 1 99 ? 18.418 -2.406 -7.365 1.00 62.72 99 TYR A O 1
ATOM 687 N N . GLY A 1 100 ? 19.649 -0.567 -7.786 1.00 64.56 100 GLY A N 1
ATOM 688 C CA . GLY A 1 100 ? 18.902 0.364 -6.947 1.00 64.56 100 GLY A CA 1
ATOM 689 C C . GLY A 1 100 ? 19.608 0.573 -5.608 1.00 64.56 100 GLY A C 1
ATOM 690 O O . GLY A 1 100 ? 19.870 -0.378 -4.882 1.00 64.56 100 GLY A O 1
ATOM 691 N N . GLY A 1 101 ? 19.972 1.824 -5.326 1.00 75.44 101 GLY A N 1
ATOM 692 C CA . GLY A 1 101 ? 20.748 2.220 -4.154 1.00 75.44 101 GLY A CA 1
ATOM 693 C C . GLY A 1 101 ? 20.018 2.024 -2.812 1.00 75.44 101 GLY A C 1
ATOM 694 O O . GLY A 1 101 ? 19.236 1.091 -2.643 1.00 75.44 101 GLY A O 1
ATOM 695 N N . PRO A 1 102 ? 20.269 2.873 -1.801 1.00 83.06 102 PRO A N 1
ATOM 696 C CA . PRO A 1 102 ? 19.663 2.689 -0.485 1.00 83.06 102 PRO A CA 1
ATOM 697 C C . PRO A 1 102 ? 18.131 2.717 -0.562 1.00 83.06 102 PRO A C 1
ATOM 699 O O . PRO A 1 102 ? 17.557 3.389 -1.423 1.00 83.06 102 PRO A O 1
ATOM 702 N N . LYS A 1 103 ? 17.478 2.039 0.393 1.00 90.44 103 LYS A N 1
ATOM 703 C CA . LYS A 1 103 ? 16.018 2.054 0.555 1.00 90.44 103 LYS A CA 1
ATOM 704 C C . LYS A 1 103 ? 15.475 3.477 0.419 1.00 90.44 103 LYS A C 1
ATOM 706 O O . LYS A 1 103 ? 15.814 4.3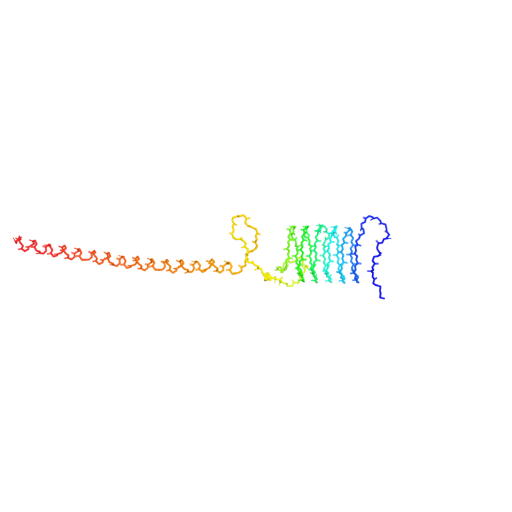65 1.203 1.00 90.44 103 LYS A O 1
ATOM 711 N N . LYS A 1 104 ? 14.593 3.675 -0.557 1.00 91.06 104 LYS A N 1
ATOM 712 C CA . LYS A 1 104 ? 13.987 4.964 -0.886 1.00 91.06 104 LYS A CA 1
ATOM 713 C C . LYS A 1 104 ? 12.525 4.766 -1.259 1.00 91.06 104 LYS A C 1
ATOM 715 O O . LYS A 1 104 ? 12.183 4.459 -2.398 1.00 91.06 104 LYS A O 1
ATOM 720 N N . LEU A 1 105 ? 11.656 4.964 -0.273 1.00 94.06 105 LEU A N 1
ATOM 721 C CA . LEU A 1 105 ? 10.205 4.952 -0.451 1.00 94.06 105 LEU A CA 1
ATOM 722 C C . LEU A 1 105 ? 9.687 6.369 -0.709 1.00 94.06 105 LEU A C 1
ATOM 724 O O . LEU A 1 105 ? 10.308 7.356 -0.308 1.00 94.06 105 LEU A O 1
ATOM 728 N N . ARG A 1 106 ? 8.533 6.472 -1.370 1.00 95.06 106 ARG A N 1
ATOM 729 C CA . ARG A 1 106 ? 7.892 7.749 -1.695 1.00 95.06 106 ARG A CA 1
ATOM 730 C C . ARG 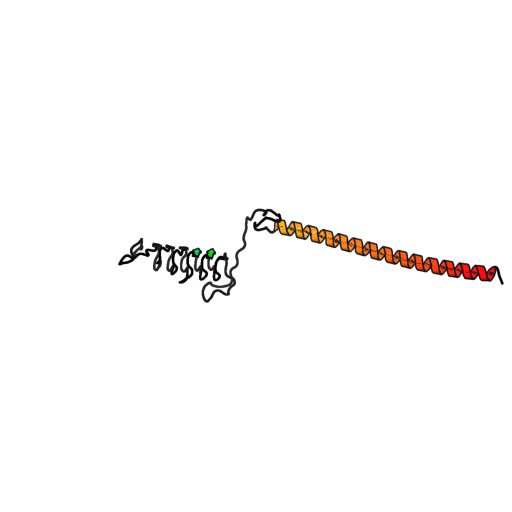A 1 106 ? 6.545 7.875 -1.004 1.00 95.06 106 ARG A C 1
ATOM 732 O O . ARG A 1 106 ? 5.833 6.893 -0.821 1.00 95.06 106 ARG A O 1
ATOM 739 N N . LYS A 1 107 ? 6.194 9.110 -0.650 1.00 96.75 107 LYS A N 1
ATOM 740 C CA . LYS A 1 107 ? 4.827 9.463 -0.266 1.00 96.75 107 LYS A CA 1
ATOM 741 C C . LYS A 1 107 ? 4.027 9.754 -1.529 1.00 96.75 107 LYS A C 1
ATOM 743 O O . LYS A 1 107 ? 4.519 10.474 -2.397 1.00 96.75 107 LYS A O 1
ATOM 748 N N . LEU A 1 108 ? 2.793 9.266 -1.581 1.00 96.69 108 LEU A N 1
ATOM 749 C CA . LEU A 1 108 ? 1.786 9.792 -2.494 1.00 96.69 108 LEU A CA 1
ATOM 750 C C . LEU A 1 108 ? 1.113 10.978 -1.795 1.00 96.69 108 LEU A C 1
ATOM 752 O O . LEU A 1 108 ? 0.625 10.842 -0.675 1.00 96.69 108 LEU A O 1
ATOM 756 N N . VAL A 1 109 ? 1.165 12.157 -2.410 1.00 97.56 109 VAL A N 1
ATOM 757 C CA . VAL A 1 109 ? 0.632 13.412 -1.855 1.00 97.56 109 VAL A CA 1
ATOM 758 C C . VAL A 1 109 ? -0.324 14.053 -2.854 1.00 97.56 109 VAL A C 1
ATOM 760 O O . VAL A 1 109 ? -0.258 13.734 -4.038 1.00 97.56 109 VAL A O 1
ATOM 763 N N . ASN A 1 110 ? -1.177 14.966 -2.379 1.00 97.56 110 ASN A N 1
ATOM 764 C CA . ASN A 1 110 ? -2.267 15.568 -3.163 1.00 97.56 110 ASN A CA 1
ATOM 765 C C . ASN A 1 110 ? -3.252 14.515 -3.698 1.00 97.56 110 ASN A C 1
ATOM 767 O O . ASN A 1 110 ? -3.698 14.587 -4.838 1.00 97.56 110 ASN A O 1
ATOM 771 N N . LEU A 1 111 ? -3.535 13.508 -2.869 1.00 98.19 111 LEU A N 1
ATOM 772 C CA . LEU A 1 111 ? -4.540 12.493 -3.141 1.00 98.19 111 LEU A CA 1
ATOM 773 C C . LEU A 1 111 ? -5.874 12.968 -2.560 1.00 98.19 111 LEU A C 1
ATOM 775 O O . LEU A 1 111 ? -5.981 13.113 -1.338 1.00 98.19 111 LEU A O 1
ATOM 779 N N . ASP A 1 112 ? -6.859 13.204 -3.423 1.00 98.50 112 ASP A N 1
ATOM 780 C CA . ASP A 1 112 ? -8.236 13.474 -3.000 1.00 98.50 112 ASP A CA 1
ATOM 781 C C . ASP A 1 112 ? -8.819 12.289 -2.211 1.00 98.50 112 ASP A C 1
ATOM 783 O O . ASP A 1 112 ? -8.267 11.187 -2.206 1.00 98.50 112 ASP A O 1
ATOM 787 N N . ASP A 1 113 ? -9.909 12.527 -1.480 1.00 98.69 113 ASP A N 1
ATOM 788 C CA . ASP A 1 113 ? -10.595 11.468 -0.733 1.00 98.69 113 ASP A CA 1
ATOM 789 C C . ASP A 1 113 ? -11.103 10.395 -1.712 1.00 98.69 113 ASP A C 1
ATOM 791 O O . ASP A 1 113 ? -11.901 10.688 -2.602 1.00 98.69 113 ASP A O 1
ATOM 795 N N . GLY A 1 114 ? -10.681 9.145 -1.517 1.00 98.50 114 GLY A N 1
ATOM 796 C CA . GLY A 1 114 ? -11.192 8.018 -2.292 1.00 98.50 114 GLY A CA 1
ATOM 797 C C . GLY A 1 114 ? -12.633 7.677 -1.907 1.00 98.50 114 GLY A C 1
ATO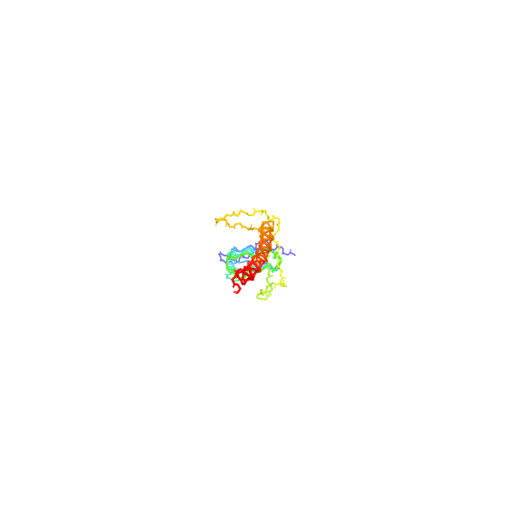M 798 O O . GLY A 1 114 ? -13.036 7.804 -0.750 1.00 98.50 114 GLY A O 1
ATOM 799 N N . LYS A 1 115 ? -13.445 7.191 -2.837 1.00 98.38 115 LYS A N 1
ATOM 800 C CA . LYS A 1 115 ? -14.798 6.716 -2.534 1.00 98.38 115 LYS A CA 1
ATOM 801 C C . LYS A 1 115 ? -14.742 5.549 -1.539 1.00 98.38 115 LYS A C 1
ATOM 803 O O . LYS A 1 115 ? -14.061 4.554 -1.783 1.00 98.38 115 LYS A O 1
ATOM 808 N N . ILE A 1 116 ? -15.500 5.640 -0.444 1.00 97.62 116 ILE A N 1
ATOM 809 C CA . ILE A 1 116 ? -15.653 4.553 0.536 1.00 97.62 116 ILE A CA 1
ATOM 810 C C . ILE A 1 116 ? -16.968 3.820 0.249 1.00 97.62 116 ILE A C 1
ATOM 812 O O . ILE A 1 116 ? -18.045 4.288 0.615 1.00 97.62 116 ILE A O 1
ATOM 816 N N . SER A 1 117 ? -16.872 2.686 -0.443 1.00 97.88 117 SER A N 1
ATOM 817 C CA . SER A 1 117 ? -17.979 1.773 -0.756 1.00 97.88 117 SER A CA 1
ATOM 818 C C . SER A 1 117 ? -17.439 0.376 -1.080 1.00 97.88 117 SER A C 1
ATOM 820 O O . SER A 1 117 ? -16.267 0.240 -1.435 1.00 97.88 117 SER A O 1
ATOM 822 N N . ASP A 1 118 ? -18.283 -0.655 -0.993 1.00 98.00 118 ASP A N 1
ATOM 823 C CA . ASP A 1 118 ? -17.877 -2.066 -1.156 1.00 98.00 118 ASP A CA 1
ATOM 824 C C . ASP A 1 118 ? -17.264 -2.387 -2.534 1.00 98.00 118 ASP A C 1
ATOM 826 O O . ASP A 1 118 ? -16.442 -3.294 -2.686 1.00 98.00 118 ASP A O 1
ATOM 830 N N . ASP A 1 119 ? -17.642 -1.622 -3.556 1.00 97.75 119 ASP A N 1
ATOM 831 C CA . ASP A 1 119 ? -17.167 -1.751 -4.933 1.00 97.75 119 ASP A CA 1
ATOM 832 C C . ASP A 1 119 ? -15.922 -0.903 -5.247 1.00 97.75 119 ASP A C 1
ATOM 834 O O . ASP A 1 119 ? -15.303 -1.096 -6.296 1.00 97.75 119 ASP A O 1
ATOM 838 N N . SER A 1 120 ? -15.515 0.005 -4.353 1.00 98.31 120 SER A N 1
ATOM 839 C CA . SER A 1 120 ? -14.413 0.936 -4.611 1.00 98.31 120 SER A CA 1
ATOM 840 C C . SER A 1 120 ? -13.055 0.228 -4.715 1.00 98.31 120 SER A C 1
ATOM 842 O O . SER A 1 120 ? -12.791 -0.788 -4.058 1.00 98.31 120 SER A O 1
ATOM 844 N N . LYS A 1 121 ? -12.184 0.778 -5.569 1.00 98.12 121 LYS A N 1
ATOM 845 C CA . LYS A 1 121 ? -10.770 0.391 -5.759 1.00 98.12 121 LYS A CA 1
ATOM 846 C C . LYS A 1 121 ? -9.835 1.601 -5.696 1.00 98.12 121 LYS A C 1
ATOM 848 O O . LYS A 1 121 ? -8.686 1.524 -6.122 1.00 98.12 121 LYS A O 1
ATOM 853 N N . GLU A 1 122 ? -10.345 2.726 -5.210 1.00 98.50 122 GLU A N 1
ATOM 854 C CA . GLU A 1 122 ? -9.581 3.960 -5.084 1.00 98.50 122 GLU A CA 1
ATOM 855 C C . GLU A 1 122 ? -8.654 3.899 -3.868 1.00 98.50 122 GLU A C 1
ATOM 857 O O . GLU A 1 122 ? -8.930 3.222 -2.874 1.00 98.50 122 GLU A O 1
ATOM 862 N N . ALA A 1 123 ? -7.537 4.619 -3.941 1.00 98.19 123 ALA A N 1
ATOM 863 C CA . ALA A 1 123 ? -6.679 4.807 -2.783 1.00 98.19 123 ALA A CA 1
ATOM 864 C C . ALA A 1 123 ? -7.352 5.766 -1.790 1.00 98.19 123 ALA A C 1
ATOM 866 O O . ALA A 1 123 ? -7.936 6.770 -2.189 1.00 98.19 123 ALA A O 1
ATOM 867 N N . ILE A 1 124 ? -7.228 5.477 -0.496 1.00 98.25 124 ILE A N 1
ATOM 868 C CA . ILE A 1 124 ? -7.679 6.373 0.573 1.00 98.25 124 ILE A CA 1
ATOM 869 C C . ILE A 1 124 ? -6.523 7.242 1.068 1.00 98.25 124 ILE A C 1
ATOM 871 O O . ILE A 1 124 ? -5.365 6.816 1.071 1.00 98.25 124 ILE A O 1
ATOM 875 N N . ASN A 1 125 ? -6.831 8.452 1.524 1.00 98.62 125 ASN A N 1
ATOM 876 C CA . ASN A 1 125 ? -5.838 9.356 2.100 1.00 98.62 125 ASN A CA 1
ATOM 877 C C . ASN A 1 125 ? -5.908 9.396 3.643 1.00 98.62 125 ASN A C 1
ATOM 879 O O . ASN A 1 125 ? -6.764 8.782 4.286 1.00 98.62 125 ASN A O 1
ATOM 883 N N . GLY A 1 126 ? -4.987 10.144 4.256 1.00 98.62 126 GLY A N 1
ATOM 884 C CA . GLY A 1 126 ? -4.893 10.248 5.715 1.00 98.62 126 GLY A CA 1
ATOM 885 C C . GLY A 1 126 ? -6.105 10.904 6.391 1.00 98.62 126 GLY A C 1
ATOM 886 O O . GLY A 1 126 ? -6.423 10.544 7.520 1.00 98.62 126 GLY A O 1
ATOM 887 N N . SER A 1 127 ? -6.812 11.817 5.715 1.00 98.50 127 SER A N 1
ATOM 888 C CA . SER A 1 127 ? -8.001 12.483 6.269 1.00 98.50 127 SER A CA 1
ATOM 889 C C . SER A 1 127 ? -9.138 11.481 6.503 1.00 98.50 127 SER A C 1
ATOM 891 O O . SER A 1 127 ? -9.860 11.548 7.498 1.00 98.50 127 SER A O 1
ATOM 893 N N . GLN A 1 128 ? -9.254 10.496 5.614 1.00 98.69 128 GLN A N 1
ATOM 894 C CA . GLN A 1 128 ? -10.265 9.450 5.695 1.00 98.69 128 GLN A CA 1
ATOM 895 C C . GLN A 1 128 ? -9.962 8.461 6.818 1.00 98.69 128 GLN A C 1
ATOM 897 O O . GLN A 1 128 ? -10.860 8.109 7.581 1.00 98.69 128 GLN A O 1
ATOM 902 N N . LEU A 1 129 ? -8.691 8.075 6.983 1.00 98.56 129 LEU A N 1
ATOM 903 C CA . LEU A 1 129 ? -8.268 7.243 8.112 1.00 98.56 129 LEU A CA 1
ATOM 904 C C . LEU A 1 129 ? -8.438 7.977 9.454 1.00 98.56 129 LEU A C 1
ATOM 906 O O . LEU A 1 129 ? -8.830 7.355 10.440 1.00 98.56 129 LEU A O 1
ATOM 910 N N . GLN A 1 130 ? -8.219 9.297 9.489 1.00 98.62 130 GLN A N 1
ATOM 911 C CA . GLN A 1 130 ? -8.442 10.114 10.687 1.00 98.62 130 GLN A CA 1
ATOM 912 C C . GLN A 1 130 ? -9.907 10.065 11.148 1.00 98.62 130 GLN A C 1
ATOM 914 O O . GLN A 1 130 ? -10.155 9.872 12.335 1.00 98.62 130 GLN A O 1
ATOM 919 N N . LYS A 1 131 ? -10.881 10.136 10.226 1.00 98.69 131 LYS A N 1
ATOM 920 C CA . LYS A 1 131 ? -12.320 10.017 10.554 1.00 98.69 131 LYS A CA 1
ATOM 921 C C . LYS A 1 131 ? -12.643 8.683 11.252 1.00 98.69 131 LYS A C 1
ATOM 923 O O . LYS A 1 131 ? -13.426 8.645 12.204 1.00 98.69 131 LYS A O 1
ATOM 928 N N . VAL A 1 132 ? -12.006 7.589 10.821 1.00 98.44 132 VAL A N 1
ATOM 929 C CA . VAL A 1 132 ? -12.131 6.271 11.472 1.00 98.44 132 VAL A CA 1
ATOM 930 C C . VAL A 1 132 ? -11.489 6.285 12.863 1.00 98.44 132 VAL A C 1
ATOM 932 O O . VAL A 1 132 ? -12.106 5.835 13.826 1.00 98.44 132 VAL A O 1
ATOM 935 N N . GLN A 1 133 ? -10.282 6.844 12.998 1.00 98.69 133 GLN A N 1
ATOM 936 C CA . GLN A 1 133 ? -9.597 6.956 14.292 1.00 98.69 133 GLN A CA 1
ATOM 937 C C . GLN A 1 133 ? -10.381 7.798 15.307 1.00 98.69 133 GLN A C 1
ATOM 939 O O . GLN A 1 133 ? -10.408 7.456 16.488 1.00 98.69 133 GLN A O 1
ATOM 944 N N . ASP A 1 134 ? -11.043 8.867 14.870 1.00 98.69 134 ASP A N 1
ATOM 945 C CA . ASP A 1 134 ? -11.875 9.702 15.742 1.00 98.69 134 ASP A CA 1
ATOM 946 C C . ASP A 1 134 ? -13.115 8.946 16.231 1.00 98.69 134 ASP A C 1
ATOM 948 O O . ASP A 1 134 ? -13.473 9.036 17.406 1.00 98.69 134 ASP A O 1
ATOM 952 N N . THR A 1 135 ? -13.716 8.126 15.364 1.00 98.75 135 THR A N 1
ATOM 953 C CA . THR A 1 135 ? -14.817 7.229 15.746 1.00 98.75 135 THR A CA 1
ATOM 954 C C . THR A 1 135 ? -14.364 6.220 16.806 1.00 98.75 135 THR A C 1
ATOM 956 O O . THR A 1 135 ? -15.042 6.044 17.815 1.00 98.75 135 THR A O 1
ATOM 959 N N . ILE A 1 136 ? -13.187 5.606 16.634 1.00 98.81 136 ILE A N 1
ATOM 960 C CA . ILE A 1 136 ? -12.622 4.656 17.608 1.00 98.81 136 ILE A CA 1
ATOM 961 C C . ILE A 1 136 ? -12.379 5.332 18.963 1.00 98.81 136 ILE A C 1
ATOM 963 O O . ILE A 1 136 ? -12.803 4.803 19.985 1.00 98.81 136 ILE A O 1
ATOM 967 N N . LYS A 1 137 ? -11.775 6.527 18.981 1.00 98.75 137 LYS A N 1
ATOM 968 C CA . LYS A 1 137 ? -11.538 7.285 20.223 1.00 98.75 137 LYS A CA 1
ATOM 969 C C . LYS A 1 137 ? -12.829 7.629 20.966 1.00 98.75 137 LYS A C 1
ATOM 971 O O . LYS A 1 137 ? -12.829 7.700 22.192 1.00 98.75 137 LYS A O 1
ATOM 976 N N . ASN A 1 138 ? -13.920 7.888 20.246 1.00 98.69 138 ASN A N 1
ATOM 977 C CA . ASN A 1 138 ? -15.216 8.135 20.875 1.00 98.69 138 ASN A CA 1
ATOM 978 C C . ASN A 1 138 ? -15.781 6.848 21.484 1.00 98.69 138 ASN A C 1
ATOM 980 O O . ASN A 1 138 ? -16.157 6.856 22.652 1.00 98.69 138 ASN A O 1
ATOM 984 N N . ASN A 1 139 ? -15.711 5.729 20.762 1.00 98.75 139 ASN A N 1
ATOM 985 C CA . ASN A 1 139 ? -16.118 4.431 21.300 1.00 98.75 139 ASN A CA 1
ATOM 986 C C . ASN A 1 139 ? -15.302 4.035 22.545 1.00 98.75 139 ASN A C 1
ATOM 988 O O . ASN A 1 139 ? -15.860 3.484 23.488 1.00 98.75 139 ASN A O 1
ATOM 992 N N . GLU A 1 140 ? -13.998 4.331 22.589 1.00 98.81 140 GLU A N 1
ATOM 993 C CA . GLU A 1 140 ? -13.160 4.101 23.778 1.00 98.81 140 GLU A CA 1
ATOM 994 C C . GLU A 1 140 ? -13.665 4.883 24.999 1.00 98.81 140 GLU A C 1
ATOM 996 O O . GLU A 1 140 ? -13.740 4.334 26.100 1.00 98.81 140 GLU A O 1
ATOM 1001 N N . LYS A 1 141 ? -14.065 6.148 24.810 1.00 98.75 141 LYS A N 1
ATOM 1002 C CA . LYS A 1 141 ? -14.664 6.962 25.879 1.00 98.75 141 LYS A CA 1
ATOM 1003 C C . LYS A 1 141 ? -16.004 6.396 26.335 1.00 98.75 141 LYS A C 1
ATOM 1005 O O . LYS A 1 141 ? -16.248 6.335 27.538 1.00 98.75 141 LYS A O 1
ATOM 1010 N N . ASP A 1 142 ? -16.844 5.966 25.397 1.00 98.75 142 ASP A N 1
ATOM 1011 C CA . ASP A 1 142 ? -18.148 5.377 25.707 1.00 98.75 142 ASP A CA 1
ATOM 1012 C C . ASP A 1 142 ? -17.992 4.069 26.497 1.00 98.75 142 ASP A C 1
ATOM 1014 O O . ASP A 1 142 ? -18.713 3.829 27.466 1.00 98.75 142 ASP A O 1
ATOM 1018 N N . ILE A 1 143 ? -17.008 3.239 26.140 1.00 98.81 143 ILE A N 1
ATOM 1019 C CA . ILE A 1 143 ? -16.675 2.015 26.879 1.00 98.81 143 ILE A CA 1
ATOM 1020 C C . ILE A 1 143 ? -16.232 2.345 28.306 1.00 98.81 143 ILE A C 1
ATOM 1022 O O . ILE A 1 143 ? -16.702 1.705 29.247 1.00 98.81 143 ILE A O 1
ATOM 1026 N N . GLU A 1 144 ? -15.368 3.342 28.490 1.00 98.75 144 GLU A N 1
ATOM 1027 C CA . GLU A 1 144 ? -14.910 3.747 29.822 1.00 98.75 144 GLU A CA 1
ATOM 1028 C C . GLU A 1 144 ? -16.061 4.304 30.674 1.00 98.75 144 GLU A C 1
ATOM 1030 O O . GLU A 1 144 ? -16.202 3.959 31.849 1.00 98.75 144 GLU A O 1
ATOM 1035 N N . ALA A 1 145 ? -16.951 5.100 30.076 1.00 98.69 145 ALA A N 1
ATOM 1036 C CA . ALA A 1 145 ? -18.158 5.579 30.743 1.00 98.69 145 ALA A CA 1
ATOM 1037 C C . ALA A 1 145 ? -19.061 4.414 31.184 1.00 98.69 145 ALA A C 1
ATOM 1039 O O . ALA A 1 145 ? -19.469 4.350 32.346 1.00 98.69 145 ALA A O 1
ATOM 1040 N N . ASN A 1 146 ? -19.307 3.446 30.297 1.00 98.50 146 ASN A N 1
ATOM 1041 C CA . ASN A 1 146 ? -20.085 2.249 30.616 1.00 98.50 146 ASN A CA 1
ATOM 1042 C C . ASN A 1 146 ? -19.442 1.422 31.738 1.00 98.50 146 ASN A C 1
ATOM 1044 O O . ASN A 1 146 ? -20.139 0.911 32.614 1.00 98.50 146 ASN A O 1
ATOM 1048 N N . LYS A 1 147 ? -18.110 1.321 31.755 1.00 98.75 147 LYS A N 1
ATOM 1049 C CA . LYS A 1 147 ? -17.356 0.612 32.795 1.00 98.75 147 LYS A CA 1
ATOM 1050 C C . LYS A 1 147 ? -17.539 1.257 34.170 1.00 98.75 147 LYS A C 1
ATOM 1052 O O . LYS A 1 147 ? -17.766 0.551 35.151 1.00 98.75 147 LYS A O 1
ATOM 1057 N N . ASN A 1 148 ? -17.521 2.587 34.228 1.00 98.56 148 ASN A N 1
ATOM 1058 C CA . ASN A 1 148 ? -17.787 3.342 35.452 1.00 98.56 148 ASN A CA 1
ATOM 1059 C C . ASN A 1 148 ? -19.239 3.180 35.929 1.00 98.56 148 ASN A C 1
ATOM 1061 O O . ASN A 1 148 ? -19.477 2.989 37.121 1.00 98.56 148 ASN A O 1
ATOM 1065 N N . LEU A 1 149 ? -20.216 3.177 35.014 1.00 98.62 149 LEU A N 1
ATOM 1066 C CA . LEU A 1 149 ? -21.620 2.906 35.355 1.00 98.62 149 LEU A CA 1
ATOM 1067 C C . LEU A 1 149 ? -21.813 1.498 35.942 1.00 98.62 149 LEU A C 1
ATOM 1069 O O . LEU A 1 149 ? -22.526 1.338 36.935 1.00 98.62 149 LEU A O 1
ATOM 1073 N N . LEU A 1 150 ? -21.152 0.485 35.373 1.00 98.62 150 LEU A N 1
ATOM 1074 C CA . LEU A 1 150 ? -21.164 -0.884 35.900 1.00 98.62 150 LEU A CA 1
ATOM 1075 C C . LEU A 1 150 ? -20.524 -0.967 37.290 1.00 98.62 150 LEU A C 1
ATOM 1077 O O . LEU A 1 150 ? -21.096 -1.587 38.184 1.00 98.62 150 LEU A O 1
ATOM 1081 N N . ALA A 1 151 ? -19.378 -0.312 37.495 1.00 98.44 151 ALA A N 1
ATOM 1082 C CA . ALA A 1 151 ? -18.727 -0.250 38.802 1.00 98.44 151 ALA A CA 1
ATOM 1083 C C . ALA A 1 151 ? -19.648 0.371 39.867 1.00 98.44 151 ALA A C 1
ATOM 1085 O O . ALA A 1 151 ? -19.837 -0.219 40.928 1.00 98.44 151 ALA A O 1
ATOM 1086 N N . ASN A 1 152 ? -20.296 1.497 39.557 1.00 98.12 152 ASN A N 1
ATOM 1087 C CA . ASN A 1 152 ? -21.257 2.135 40.462 1.00 98.12 152 ASN A CA 1
ATOM 1088 C C . ASN A 1 152 ? -22.465 1.233 40.756 1.00 98.12 152 ASN A C 1
ATOM 1090 O O . ASN A 1 152 ? -22.926 1.162 41.892 1.00 98.12 152 ASN A O 1
ATOM 1094 N N . THR A 1 153 ? -22.964 0.517 39.744 1.00 98.44 153 THR A N 1
ATOM 1095 C CA . THR A 1 153 ? -24.074 -0.435 39.908 1.00 98.44 153 THR A CA 1
ATOM 1096 C C . THR A 1 153 ? -23.700 -1.573 40.857 1.00 98.44 153 THR A C 1
ATOM 1098 O O . THR A 1 153 ? -24.497 -1.930 41.723 1.00 98.44 153 THR A O 1
ATOM 1101 N N . ASN A 1 154 ? -22.478 -2.101 40.747 1.00 98.31 154 ASN A N 1
ATOM 1102 C CA . ASN A 1 154 ? -21.978 -3.130 41.657 1.00 98.31 154 ASN A CA 1
ATOM 1103 C C . ASN A 1 154 ? -21.868 -2.613 43.097 1.00 98.31 154 ASN A C 1
ATOM 1105 O O . ASN A 1 154 ? -22.305 -3.305 44.010 1.00 98.31 154 ASN A O 1
ATOM 1109 N N . VAL A 1 155 ? -21.376 -1.384 43.302 1.00 98.44 155 VAL A N 1
ATOM 1110 C CA . VAL A 1 155 ? -21.309 -0.765 44.639 1.00 98.44 155 VAL A CA 1
ATOM 1111 C C . VAL A 1 155 ? -22.702 -0.647 45.264 1.00 98.44 155 VAL A C 1
ATOM 1113 O O . VAL A 1 155 ? -22.899 -1.092 46.391 1.00 98.44 155 VAL A O 1
ATOM 1116 N N . MET A 1 156 ? -23.695 -0.139 44.526 1.00 98.25 156 MET A N 1
ATOM 1117 C CA . MET A 1 156 ? -25.074 -0.050 45.032 1.00 98.25 156 MET A CA 1
ATOM 1118 C C . MET A 1 156 ? -25.673 -1.430 45.344 1.00 98.25 156 MET A C 1
ATOM 1120 O O . MET A 1 156 ? -26.420 -1.584 46.308 1.00 98.25 156 MET A O 1
ATOM 1124 N N . ALA A 1 157 ? -25.364 -2.454 44.541 1.00 98.50 157 ALA A N 1
ATOM 1125 C CA . ALA A 1 157 ? -25.820 -3.818 44.799 1.00 98.50 157 ALA A CA 1
ATOM 1126 C C . ALA A 1 157 ? -25.189 -4.403 46.076 1.00 98.50 157 ALA A C 1
ATOM 1128 O O . ALA A 1 157 ? -25.881 -5.062 46.854 1.00 98.50 157 ALA A O 1
ATOM 1129 N N . GLU A 1 158 ? -23.904 -4.133 46.316 1.00 98.31 158 GLU A N 1
ATOM 1130 C CA . GLU A 1 158 ? -23.212 -4.508 47.551 1.00 98.31 158 GLU A CA 1
ATOM 1131 C C . GLU A 1 158 ? -23.787 -3.782 48.778 1.00 98.31 158 GLU A C 1
ATOM 1133 O O . GLU A 1 158 ? -23.965 -4.405 49.825 1.00 98.31 158 GLU A O 1
ATOM 1138 N N . GLU A 1 159 ? -24.117 -2.493 48.658 1.00 98.38 159 GLU A N 1
ATOM 1139 C CA . GLU A 1 159 ? -24.776 -1.715 49.718 1.00 98.38 159 GLU A CA 1
ATOM 1140 C C . GLU A 1 159 ? -26.166 -2.269 50.039 1.00 98.38 159 GLU A C 1
ATOM 1142 O O . GLU A 1 159 ? -26.442 -2.595 51.194 1.00 98.38 159 GLU A O 1
ATOM 1147 N N . ASN A 1 160 ? -26.997 -2.505 49.021 1.00 98.12 160 ASN A N 1
ATOM 1148 C CA . ASN A 1 160 ? -28.313 -3.120 49.197 1.00 98.12 160 ASN A CA 1
ATOM 1149 C C . ASN A 1 160 ? -28.218 -4.490 49.887 1.00 98.12 160 ASN A C 1
ATOM 1151 O O . ASN A 1 160 ? -29.034 -4.806 50.753 1.00 98.12 160 ASN A O 1
ATOM 1155 N N . ALA A 1 161 ? -27.220 -5.310 49.536 1.00 98.56 161 ALA A N 1
ATOM 1156 C CA . ALA A 1 161 ? -27.003 -6.601 50.186 1.00 98.56 161 ALA A CA 1
ATOM 1157 C C . ALA A 1 161 ? -26.680 -6.445 51.684 1.00 98.56 161 ALA A C 1
ATOM 1159 O O . ALA A 1 161 ? -27.201 -7.204 52.504 1.00 98.56 161 ALA A O 1
ATOM 1160 N N . ARG A 1 162 ? -25.869 -5.446 52.061 1.00 98.50 162 ARG A N 1
ATOM 1161 C CA . ARG A 1 162 ? -25.558 -5.139 53.470 1.00 98.50 162 ARG A CA 1
ATOM 1162 C C . ARG A 1 162 ? -26.780 -4.637 54.231 1.00 98.50 162 ARG A C 1
ATOM 1164 O O . ARG A 1 162 ? -27.018 -5.091 55.349 1.00 98.50 162 ARG A O 1
ATOM 1171 N N . ASP A 1 163 ? -27.561 -3.748 53.627 1.00 98.56 163 ASP A N 1
ATOM 1172 C CA . ASP A 1 163 ? -28.777 -3.211 54.239 1.00 98.56 163 ASP A CA 1
ATOM 1173 C C . ASP A 1 163 ? -29.803 -4.318 54.498 1.00 98.56 163 ASP A C 1
ATOM 1175 O O . ASP A 1 163 ? -30.372 -4.393 55.589 1.00 98.56 163 ASP A O 1
ATOM 1179 N N . ILE A 1 164 ? -29.982 -5.236 53.540 1.00 98.50 164 ILE A N 1
ATOM 1180 C CA . ILE A 1 164 ? -30.840 -6.418 53.695 1.00 98.50 164 ILE A CA 1
ATOM 1181 C C . ILE A 1 164 ? -30.379 -7.272 54.882 1.00 98.50 164 ILE A C 1
ATOM 1183 O O . ILE A 1 164 ? -31.204 -7.628 55.724 1.00 98.50 164 ILE A O 1
ATOM 1187 N N . ILE A 1 165 ? -29.078 -7.568 54.989 1.00 98.44 165 ILE A N 1
ATOM 1188 C CA . ILE A 1 165 ? -28.521 -8.335 56.118 1.00 98.44 165 ILE A CA 1
ATOM 1189 C C . ILE A 1 165 ? -28.809 -7.624 57.449 1.00 98.44 165 ILE A C 1
ATOM 1191 O O . ILE A 1 165 ? -29.317 -8.245 58.379 1.00 98.44 165 ILE A O 1
ATOM 1195 N N . SER A 1 166 ? -28.579 -6.310 57.530 1.00 98.44 166 SER A N 1
ATOM 1196 C CA . SER A 1 166 ? -28.843 -5.535 58.750 1.00 98.44 166 SER A CA 1
ATOM 1197 C C . SER A 1 166 ? -30.324 -5.535 59.149 1.00 98.44 166 SER A C 1
ATOM 1199 O O . SER A 1 166 ? -30.657 -5.600 60.336 1.00 98.44 166 SER A O 1
ATOM 1201 N N . ILE A 1 167 ? -31.232 -5.468 58.172 1.00 98.38 167 ILE A N 1
ATOM 1202 C CA . ILE A 1 167 ? -32.675 -5.571 58.413 1.00 98.38 167 ILE A CA 1
ATOM 1203 C C . ILE A 1 167 ? -33.023 -6.954 58.972 1.00 98.38 167 ILE A C 1
ATOM 1205 O O . ILE A 1 167 ? -33.748 -7.019 59.966 1.00 98.38 167 ILE A O 1
ATOM 1209 N N . TYR A 1 168 ? -32.488 -8.033 58.392 1.00 98.19 168 TYR A N 1
ATOM 1210 C CA . TYR A 1 168 ? -32.690 -9.392 58.903 1.00 98.19 168 TYR A CA 1
ATOM 1211 C C . TYR A 1 168 ? -32.212 -9.538 60.352 1.00 98.19 168 TYR A C 1
ATOM 1213 O O . TYR A 1 168 ? -32.979 -10.009 61.192 1.00 98.19 168 TYR A O 1
ATOM 1221 N N . ASP A 1 169 ? -31.010 -9.055 60.676 1.00 98.06 169 ASP A N 1
ATOM 1222 C CA . ASP A 1 169 ? -30.476 -9.094 62.045 1.00 98.06 169 ASP A CA 1
ATOM 1223 C C . ASP A 1 169 ? -31.389 -8.350 63.037 1.00 98.06 169 ASP A C 1
ATOM 1225 O O . ASP A 1 169 ? -31.633 -8.796 64.162 1.00 98.06 169 ASP A O 1
ATOM 1229 N N . ARG A 1 170 ? -31.935 -7.197 62.627 1.00 97.94 170 ARG A N 1
ATOM 1230 C CA . ARG A 1 170 ? -32.874 -6.419 63.450 1.0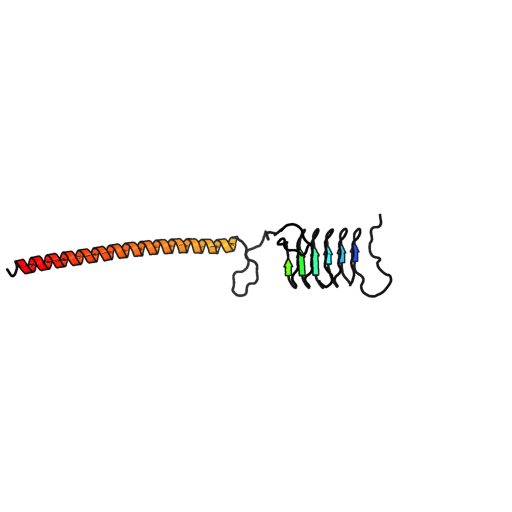0 97.94 170 ARG A CA 1
ATOM 1231 C C . ARG A 1 170 ? -34.207 -7.127 63.655 1.00 97.94 170 ARG A C 1
ATOM 1233 O O . ARG A 1 170 ? -34.762 -7.016 64.748 1.00 97.94 170 ARG A O 1
ATOM 1240 N N . ILE A 1 171 ? -34.716 -7.816 62.637 1.00 97.44 171 ILE A N 1
ATOM 1241 C CA . ILE A 1 171 ? -35.941 -8.617 62.740 1.00 97.44 171 ILE A CA 1
ATOM 1242 C C . ILE A 1 171 ? -35.731 -9.759 63.738 1.00 97.44 171 ILE A C 1
ATOM 1244 O O . ILE A 1 171 ? -36.511 -9.863 64.680 1.00 97.44 171 ILE A O 1
ATOM 1248 N N . ASP A 1 172 ? -34.639 -10.519 63.626 1.00 96.69 172 ASP A N 1
ATOM 1249 C CA . ASP A 1 172 ? -34.316 -11.621 64.549 1.00 96.69 172 ASP A CA 1
ATOM 1250 C C . ASP A 1 172 ? -34.214 -11.139 66.013 1.00 96.69 172 ASP A C 1
ATOM 1252 O O . ASP A 1 172 ? -34.748 -11.755 66.940 1.00 96.69 172 ASP A O 1
ATOM 1256 N N . MET A 1 173 ? -33.609 -9.966 66.244 1.00 96.31 173 MET A N 1
ATOM 1257 C CA . MET A 1 173 ? -33.584 -9.342 67.575 1.00 96.31 173 MET A CA 1
ATOM 1258 C C . MET A 1 173 ? -34.976 -8.969 68.106 1.00 96.31 173 MET A C 1
ATOM 1260 O O . MET A 1 173 ? -35.204 -9.031 69.317 1.00 96.31 173 MET A O 1
ATOM 1264 N N . LEU A 1 174 ? -35.890 -8.524 67.241 1.00 96.31 174 LEU A N 1
ATOM 1265 C CA . LEU A 1 174 ? -37.258 -8.174 67.632 1.00 96.31 174 LEU A CA 1
ATOM 1266 C C . LEU A 1 174 ? -38.095 -9.424 67.916 1.00 96.31 174 LEU A C 1
ATOM 1268 O O . LEU A 1 174 ? -38.799 -9.452 68.923 1.00 96.31 174 LEU A O 1
ATOM 1272 N N . GLU A 1 175 ? -37.971 -10.465 67.095 1.00 96.25 175 GLU A N 1
ATOM 1273 C CA . GLU A 1 175 ? -38.645 -11.751 67.300 1.00 96.25 175 GLU A CA 1
ATOM 1274 C C . GLU A 1 175 ? -38.273 -12.362 68.657 1.00 96.25 175 GLU A C 1
ATOM 1276 O O . GLU A 1 175 ? -39.157 -12.726 69.434 1.00 96.25 175 GLU A O 1
ATOM 1281 N N . LYS A 1 176 ? -36.980 -12.34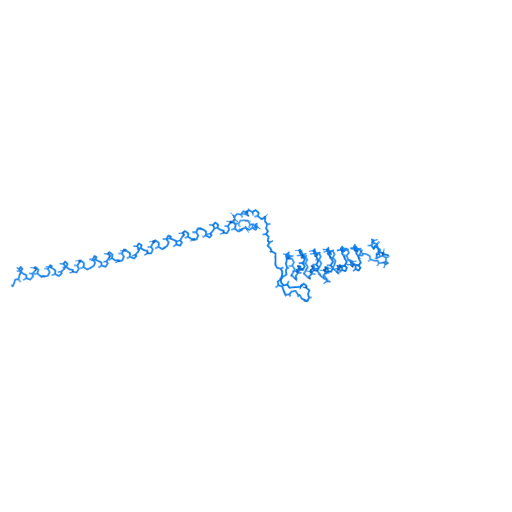3 69.013 1.00 94.94 176 LYS A N 1
ATOM 1282 C CA . LYS A 1 176 ? -36.488 -12.774 70.334 1.00 94.94 176 LYS A CA 1
ATOM 1283 C C . LYS A 1 176 ? -37.050 -11.955 71.501 1.00 94.94 176 LYS A C 1
ATOM 1285 O O . LYS A 1 176 ? -37.225 -12.489 72.588 1.00 94.94 176 LYS A O 1
ATOM 1290 N N . LYS A 1 177 ? -37.328 -10.659 71.310 1.00 94.38 177 LYS A N 1
ATOM 1291 C CA . LYS A 1 177 ? -37.935 -9.802 72.350 1.00 94.38 177 LYS A CA 1
ATOM 1292 C C . LYS A 1 177 ? -39.435 -10.032 72.508 1.00 94.38 177 LYS A C 1
ATOM 1294 O O . LYS A 1 177 ? -39.951 -9.876 73.611 1.00 94.38 177 LYS A O 1
ATOM 1299 N N . CYS A 1 178 ? -40.136 -10.331 71.417 1.00 91.19 178 CYS A N 1
ATOM 1300 C CA . CYS A 1 178 ? -41.580 -10.557 71.425 1.00 91.19 178 CYS A CA 1
ATOM 1301 C C . CYS A 1 178 ? -41.969 -11.965 71.894 1.00 91.19 178 CYS A C 1
ATOM 1303 O O . CYS A 1 178 ? -43.116 -12.152 72.295 1.00 91.19 178 CYS A O 1
ATOM 1305 N N . ASN A 1 179 ? -41.040 -12.924 71.872 1.00 87.31 179 ASN A N 1
ATOM 1306 C CA . ASN A 1 179 ? -41.265 -14.301 72.311 1.00 87.31 179 ASN A CA 1
ATOM 1307 C C . ASN A 1 179 ? -40.148 -14.776 73.277 1.00 87.31 179 ASN A C 1
ATOM 1309 O O . ASN A 1 179 ? -39.339 -15.618 72.881 1.00 87.31 179 ASN A O 1
ATOM 1313 N N . PRO A 1 180 ? -40.045 -14.174 74.484 1.00 68.06 180 PRO A N 1
ATOM 1314 C CA . PRO A 1 180 ? -38.956 -14.414 75.438 1.00 68.06 180 PRO A CA 1
ATOM 1315 C C . PRO A 1 180 ? -38.968 -15.805 76.087 1.00 68.06 180 PRO A C 1
ATOM 1317 O O . PRO A 1 180 ? -40.048 -16.437 76.152 1.00 68.06 180 PRO A O 1
#

Radius of gyration: 35.97 Å; chains: 1; bounding box: 72×30×116 Å

pLDDT: mean 90.7, std 14.82, range [34.78, 98.81]

InterPro domains:
  IPR008640 Trimeric autotransporter adhesin YadA-like, head domain [PF05658] (29-50)
  IPR008640 Trimeric autotransporter adhesin YadA-like, head domain [PF05658] (57-80)
  IPR011049 Serralysin-like metalloprotease, C-terminal [G3DSA:2.150.10.10] (2-97)
  IPR011049 Serralysin-like metalloprotease, C-terminal [SSF101967] (5-134)

Secondary structure (DSSP, 8-state):
----BS---SSSS-B-EEESTT-EEBTT-EEESTT-EE-STT-EEESTT-EE-TT-TT-EEESTT-EE-STT-EEESTT-EE-STT-EESSB-S--SS-S-S-B-----S-PPPP-STT--PPP-HHHHHHHHHHHHHHHHHHHHHHHHHHHHHHHHHHHHHHHHHHHHHHHHHHHHH--

Organism: NCBI:txid290111

Sequence (180 aa):
MNGNIGDATLKEQDQGIALGPLAYALLASTAVGGNSSSYAKYGVVIGANSQVDTGATNSVAVGYQSYVSGKNSIALGDNSVASEDNVVSIGNDGLGNGYGGPKKLRKLVNLDDGKISDDSKEAINGSQLQKVQDTIKNNEKDIEANKNLLANTNVMAEENARDIISIYDRIDMLEKKCNP